Protein AF-A0A1Y0VNC7-F1 (afdb_monomer)

Organism: Pediococcus pentosaceus (NCBI:txid1255)

InterPro domains:
  IPR006660 Arsenate reductase-like [PS51353] (1-38)
  IPR036249 Thioredoxin-like superfamily [SSF52833] (1-37)

Sequence (38 aa):
MTTFYCYSKCSTCKKAEKWLQEHDVSYGKIDLVEQPTD

Solvent-accessible surface area (backbone atoms only — not comparable to full-atom values): 2447 Å² total; per-residue (Å²): 136,50,70,44,78,38,41,97,86,42,71,67,45,57,54,51,53,49,50,34,58,76,67,70,54,81,62,4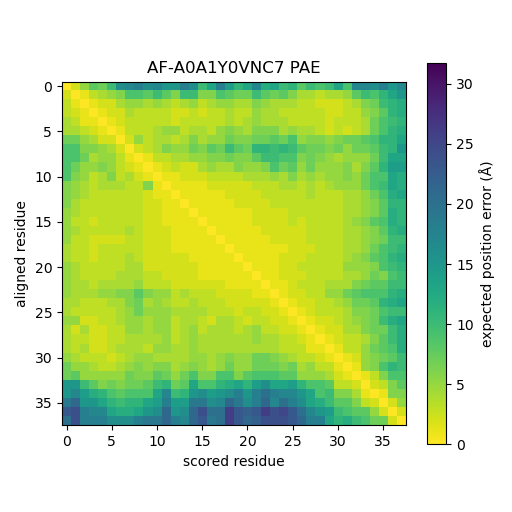7,81,42,52,63,69,85,52,72,77,129

Mean predicted aligned error: 5.65 Å

Structure (mmCIF, N/CA/C/O backbone):
data_AF-A0A1Y0VNC7-F1
#
_entry.id   AF-A0A1Y0VNC7-F1
#
loop_
_atom_site.group_PDB
_atom_site.id
_atom_site.type_symbol
_atom_site.label_atom_id
_atom_site.label_alt_id
_atom_site.label_comp_id
_atom_site.label_asym_id
_atom_site.label_entity_id
_atom_site.label_seq_id
_atom_site.pdbx_PDB_ins_code
_atom_site.Cartn_x
_atom_site.Cartn_y
_atom_site.Cartn_z
_atom_site.occupancy
_atom_site.B_iso_or_equiv
_atom_site.auth_seq_id
_atom_site.auth_comp_id
_atom_site.auth_asym_id
_atom_site.auth_atom_id
_atom_site.pdbx_PDB_model_num
ATOM 1 N N . MET A 1 1 ? -14.979 -8.714 -5.216 1.00 65.94 1 MET A N 1
ATOM 2 C CA . MET A 1 1 ? -13.549 -8.836 -4.863 1.00 65.94 1 MET A CA 1
ATOM 3 C C . MET A 1 1 ? -12.881 -7.531 -5.246 1.00 65.94 1 MET A C 1
ATOM 5 O O . MET A 1 1 ? -13.028 -7.126 -6.391 1.00 65.94 1 MET A O 1
ATOM 9 N N . THR A 1 2 ? -12.251 -6.837 -4.302 1.00 74.56 2 THR A N 1
ATOM 10 C CA . THR A 1 2 ? -11.586 -5.553 -4.568 1.00 74.56 2 THR A CA 1
ATOM 11 C C . THR A 1 2 ? -10.164 -5.823 -5.037 1.00 74.56 2 THR A C 1
ATOM 13 O O . THR A 1 2 ? -9.413 -6.485 -4.326 1.00 74.56 2 THR A O 1
ATOM 16 N N . THR A 1 3 ? -9.793 -5.332 -6.215 1.00 84.12 3 THR A N 1
ATOM 17 C CA . THR A 1 3 ? -8.459 -5.546 -6.788 1.00 84.12 3 THR A CA 1
ATOM 18 C C . THR A 1 3 ? -7.643 -4.265 -6.682 1.00 84.12 3 THR A C 1
ATOM 20 O O . THR A 1 3 ? -8.024 -3.227 -7.219 1.00 84.12 3 THR A O 1
ATOM 23 N N . PHE A 1 4 ? -6.528 -4.334 -5.965 1.00 86.31 4 PHE A N 1
ATOM 24 C CA . PHE A 1 4 ? -5.577 -3.249 -5.801 1.00 86.31 4 PHE A CA 1
ATOM 25 C C . PHE A 1 4 ? -4.503 -3.350 -6.884 1.00 86.31 4 PHE A C 1
ATOM 27 O O . PHE A 1 4 ? -3.548 -4.122 -6.769 1.00 86.31 4 PHE A O 1
ATOM 34 N N . TYR A 1 5 ? -4.688 -2.573 -7.947 1.00 84.75 5 TYR A N 1
ATOM 35 C CA . TYR A 1 5 ? -3.722 -2.456 -9.032 1.00 84.75 5 TYR A CA 1
ATOM 36 C C . TYR A 1 5 ? -2.615 -1.493 -8.640 1.00 84.75 5 TYR A C 1
ATOM 38 O O . TYR A 1 5 ? -2.863 -0.340 -8.284 1.00 84.75 5 TYR A O 1
ATOM 46 N N . CYS A 1 6 ? -1.386 -1.975 -8.697 1.00 85.56 6 CYS A N 1
ATOM 47 C CA . CYS A 1 6 ? -0.245 -1.237 -8.212 1.00 85.56 6 CYS A CA 1
ATOM 48 C C . CYS A 1 6 ? 1.023 -1.631 -8.974 1.00 85.56 6 CYS A C 1
ATOM 50 O O . CYS A 1 6 ? 1.009 -2.575 -9.744 1.00 85.56 6 CYS A O 1
ATOM 52 N N . TYR A 1 7 ? 2.122 -0.904 -8.796 1.00 84.06 7 TYR A N 1
ATOM 53 C CA . TYR A 1 7 ? 3.434 -1.322 -9.268 1.00 84.06 7 TYR A CA 1
ATOM 54 C C . TYR A 1 7 ? 4.510 -0.992 -8.235 1.00 84.06 7 TYR A C 1
ATOM 56 O O . TYR A 1 7 ? 4.489 0.064 -7.594 1.00 84.06 7 TYR A O 1
ATOM 64 N N . SER A 1 8 ? 5.486 -1.884 -8.099 1.00 74.81 8 SER A N 1
ATOM 65 C CA . SER A 1 8 ? 6.519 -1.859 -7.053 1.00 74.81 8 SER A CA 1
ATOM 66 C C . SER A 1 8 ? 7.356 -0.567 -6.959 1.00 74.81 8 SER A C 1
ATOM 68 O O . SER A 1 8 ? 7.905 -0.254 -5.896 1.00 74.81 8 SER A O 1
ATOM 70 N N . LYS A 1 9 ? 7.433 0.230 -8.036 1.00 79.12 9 LYS A N 1
ATOM 71 C CA . LYS A 1 9 ? 8.147 1.525 -8.060 1.00 79.12 9 LYS A CA 1
ATOM 72 C C . LYS A 1 9 ? 7.308 2.723 -7.596 1.00 79.12 9 LYS A C 1
ATOM 74 O O . LYS A 1 9 ? 7.848 3.817 -7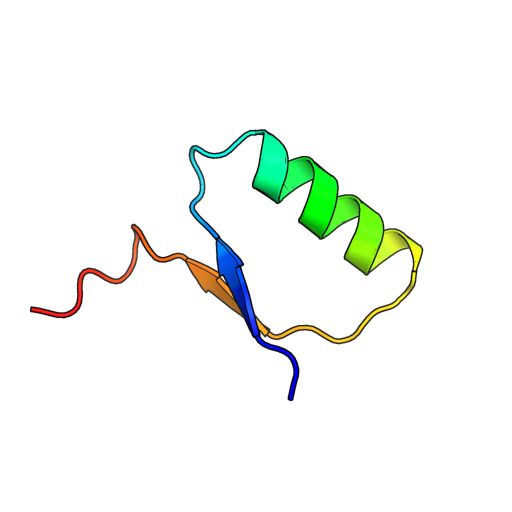.452 1.00 79.12 9 LYS A O 1
ATOM 79 N N . CYS A 1 10 ? 6.012 2.554 -7.345 1.00 83.94 10 CYS A N 1
ATOM 80 C CA . CYS A 1 1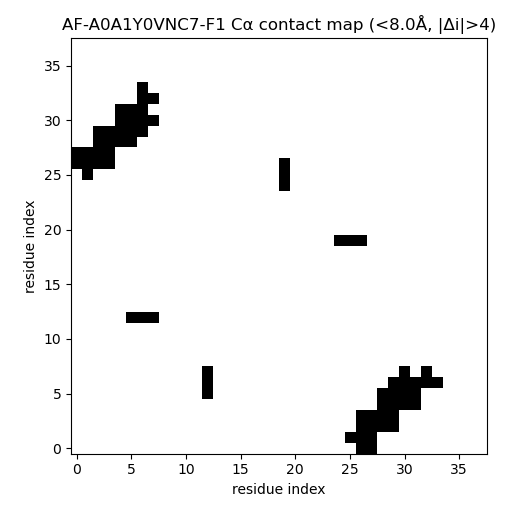0 ? 5.149 3.645 -6.907 1.00 83.94 10 CYS A CA 1
ATOM 81 C C . CYS A 1 10 ? 5.234 3.844 -5.387 1.00 83.94 10 CYS A C 1
ATOM 83 O O . CYS A 1 10 ? 4.885 2.967 -4.597 1.00 83.94 10 CYS A O 1
ATOM 85 N N . SER A 1 11 ? 5.659 5.026 -4.947 1.00 84.38 11 SER A N 1
ATOM 86 C CA . SER A 1 11 ? 5.648 5.390 -3.525 1.00 84.38 11 SER A CA 1
ATOM 87 C C . SER A 1 11 ? 4.224 5.578 -2.982 1.00 84.38 11 SER A C 1
ATOM 89 O O . SER A 1 11 ? 3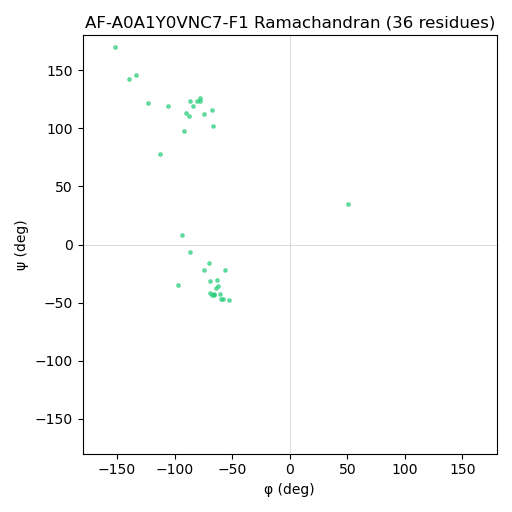.967 5.267 -1.819 1.00 84.38 11 SER A O 1
ATOM 91 N N . THR A 1 12 ? 3.284 6.026 -3.820 1.00 89.00 12 THR A N 1
ATOM 92 C CA . THR A 1 12 ? 1.863 6.203 -3.470 1.00 89.00 12 THR A CA 1
ATOM 93 C C . THR A 1 12 ? 1.187 4.869 -3.180 1.00 89.00 12 THR A C 1
ATOM 95 O O . THR A 1 12 ? 0.498 4.729 -2.173 1.00 89.00 12 THR A O 1
ATOM 98 N N . CYS A 1 13 ? 1.463 3.861 -4.004 1.00 88.62 13 CYS A N 1
ATOM 99 C CA . CYS A 1 13 ? 1.014 2.492 -3.794 1.00 88.62 13 CYS A CA 1
ATOM 100 C C . CYS A 1 13 ? 1.358 1.932 -2.417 1.00 88.62 13 CYS A C 1
ATOM 102 O O . CYS A 1 13 ? 0.503 1.361 -1.758 1.00 88.62 13 CYS A O 1
ATOM 104 N N . LYS A 1 14 ? 2.615 2.093 -1.984 1.00 87.81 14 LYS A N 1
ATOM 105 C CA . LYS A 1 14 ? 3.077 1.570 -0.692 1.00 87.81 14 LYS A CA 1
ATOM 106 C C . LYS A 1 14 ? 2.316 2.203 0.472 1.00 87.81 14 LYS A C 1
ATOM 108 O O . LYS A 1 14 ? 2.017 1.533 1.452 1.00 87.81 14 LYS A O 1
ATOM 113 N N . LYS A 1 15 ? 1.976 3.492 0.353 1.0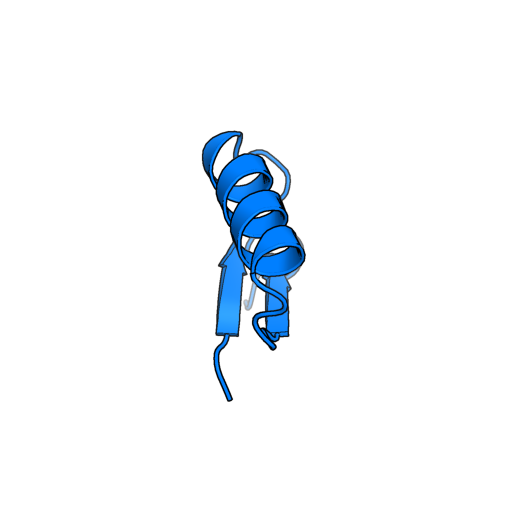0 91.56 15 LYS A N 1
ATOM 114 C CA . LYS A 1 15 ? 1.146 4.190 1.345 1.00 91.56 15 LYS A CA 1
ATOM 115 C C . LYS A 1 15 ? -0.297 3.682 1.328 1.00 91.56 15 LYS A C 1
ATOM 117 O O . LYS A 1 15 ? -0.864 3.475 2.392 1.00 91.56 15 LYS A O 1
ATOM 122 N N . ALA A 1 16 ? -0.864 3.460 0.142 1.00 90.38 16 ALA A N 1
ATOM 123 C CA . ALA A 1 16 ? -2.217 2.930 -0.009 1.00 90.38 16 ALA A CA 1
ATOM 124 C C . ALA A 1 16 ? -2.337 1.484 0.501 1.00 90.38 16 ALA A C 1
ATOM 126 O O . ALA A 1 16 ? -3.275 1.178 1.224 1.00 90.38 16 ALA A O 1
ATOM 127 N N . GLU A 1 17 ? -1.362 0.622 0.199 1.00 89.00 17 GLU A N 1
ATOM 128 C CA . GLU A 1 17 ? -1.286 -0.752 0.711 1.00 89.00 17 GLU A CA 1
ATOM 129 C C . GLU A 1 17 ? -1.259 -0.771 2.241 1.00 89.00 17 GLU A C 1
ATOM 131 O O . GLU A 1 17 ? -2.037 -1.491 2.862 1.00 89.00 17 GLU A O 1
ATOM 136 N N . LYS A 1 18 ? -0.418 0.079 2.846 1.00 91.69 18 LYS A N 1
ATOM 137 C CA . LYS A 1 18 ? -0.346 0.217 4.302 1.00 91.69 18 LYS A CA 1
ATOM 138 C C . LYS A 1 18 ? -1.686 0.660 4.896 1.00 91.69 18 LYS A C 1
ATOM 140 O O . LYS A 1 18 ? -2.147 0.043 5.845 1.00 91.69 18 LYS A O 1
ATOM 145 N N . TRP A 1 19 ? -2.331 1.669 4.309 1.00 92.88 19 TRP A N 1
ATOM 146 C CA . TRP A 1 19 ? -3.648 2.126 4.760 1.00 92.88 19 TRP A CA 1
ATOM 147 C C . TRP A 1 19 ? -4.699 1.011 4.667 1.00 92.88 19 TRP A C 1
ATOM 149 O O . TRP A 1 19 ? -5.464 0.795 5.600 1.00 92.88 19 TRP A O 1
ATOM 159 N N . LEU A 1 20 ? -4.705 0.246 3.572 1.00 91.25 20 LEU A N 1
ATOM 160 C CA . LEU A 1 20 ? -5.624 -0.879 3.403 1.00 91.25 20 LEU A CA 1
ATOM 161 C C . LEU A 1 20 ? -5.372 -1.992 4.435 1.00 91.25 20 LEU A C 1
ATOM 163 O O . LEU A 1 20 ? -6.333 -2.574 4.925 1.00 91.25 20 LEU A O 1
ATOM 167 N N . GLN A 1 21 ? -4.110 -2.264 4.790 1.00 89.56 21 GLN A N 1
ATOM 168 C CA . GLN A 1 21 ? -3.750 -3.204 5.863 1.00 89.56 21 GLN A CA 1
ATOM 169 C C . GLN A 1 21 ? -4.176 -2.693 7.245 1.00 89.56 21 GLN A C 1
ATOM 171 O O . GLN A 1 21 ? -4.720 -3.457 8.031 1.00 89.56 21 GLN A O 1
ATOM 176 N N . GLU A 1 22 ? -3.965 -1.406 7.537 1.00 95.56 22 GLU A N 1
ATOM 177 C CA . GLU A 1 22 ? -4.357 -0.779 8.810 1.00 95.56 22 GLU A CA 1
ATOM 178 C C . GLU A 1 22 ? -5.877 -0.789 9.022 1.00 95.56 22 GLU A C 1
ATOM 180 O O . GLU A 1 22 ? -6.347 -0.866 10.155 1.00 95.56 22 GLU A O 1
ATOM 185 N N . HIS A 1 23 ? -6.643 -0.738 7.935 1.00 94.00 23 HIS A N 1
ATOM 186 C CA . HIS A 1 23 ? -8.102 -0.790 7.949 1.00 94.00 23 HIS A CA 1
ATOM 187 C C . HIS A 1 23 ? -8.674 -2.209 7.756 1.00 94.00 23 HIS A C 1
ATOM 189 O O . HIS A 1 23 ? -9.886 -2.342 7.588 1.00 94.00 23 HIS A O 1
ATOM 195 N N . ASP A 1 24 ? -7.825 -3.246 7.770 1.00 91.50 24 ASP A N 1
ATOM 196 C CA . ASP A 1 24 ? -8.190 -4.660 7.563 1.00 91.50 24 ASP A CA 1
ATOM 197 C C . ASP A 1 24 ? -9.039 -4.884 6.293 1.00 91.50 24 ASP A C 1
ATOM 199 O O . ASP A 1 24 ? -9.955 -5.706 6.220 1.00 91.50 24 ASP A O 1
ATOM 203 N N . VAL A 1 25 ? -8.763 -4.098 5.251 1.00 90.38 25 VAL A N 1
ATOM 204 C CA . VAL A 1 25 ? -9.497 -4.178 3.992 1.00 90.38 25 VAL A CA 1
ATOM 205 C C . VAL A 1 25 ? -8.990 -5.388 3.224 1.00 90.38 25 VAL A C 1
ATOM 207 O O . VAL A 1 25 ? -7.811 -5.493 2.904 1.00 90.38 25 VAL A O 1
ATOM 210 N N . SER A 1 26 ? -9.893 -6.296 2.864 1.00 89.56 26 SER A N 1
ATOM 211 C CA . SER A 1 26 ? -9.560 -7.398 1.962 1.00 89.56 26 SER A CA 1
ATOM 212 C C . SER A 1 26 ? -9.425 -6.890 0.524 1.00 89.56 26 SER A C 1
ATOM 214 O O . SER A 1 26 ? -10.413 -6.496 -0.104 1.00 89.56 26 SER A O 1
ATOM 216 N N . TYR A 1 27 ? -8.206 -6.924 -0.013 1.00 87.94 27 TYR A N 1
ATOM 217 C CA . TYR A 1 27 ? -7.904 -6.589 -1.405 1.00 87.94 27 TYR A CA 1
ATOM 218 C C . TYR A 1 27 ? -6.990 -7.639 -2.047 1.00 87.94 27 TYR A C 1
ATOM 220 O O . TYR A 1 27 ? -6.115 -8.210 -1.403 1.00 87.94 27 TYR A O 1
ATOM 228 N N . GLY A 1 28 ? -7.178 -7.880 -3.343 1.00 86.88 28 GLY A N 1
ATOM 229 C CA . GLY A 1 28 ? -6.254 -8.653 -4.169 1.00 86.88 28 GLY A CA 1
ATOM 230 C C . GLY A 1 28 ? -5.218 -7.727 -4.794 1.00 86.88 28 GLY A C 1
ATOM 231 O O . GLY A 1 28 ? -5.575 -6.887 -5.614 1.00 86.88 28 GLY A O 1
ATOM 232 N N . LYS A 1 29 ? -3.949 -7.848 -4.406 1.00 86.00 29 LYS A N 1
ATOM 233 C CA . LYS A 1 29 ? -2.848 -7.052 -4.969 1.00 86.00 29 LYS A CA 1
ATOM 234 C C . LYS A 1 29 ? -2.436 -7.599 -6.339 1.00 86.00 29 LYS A C 1
ATOM 236 O O . LYS A 1 29 ? -2.099 -8.773 -6.439 1.00 86.00 29 LYS A O 1
ATOM 241 N N . ILE A 1 30 ? -2.420 -6.744 -7.362 1.00 84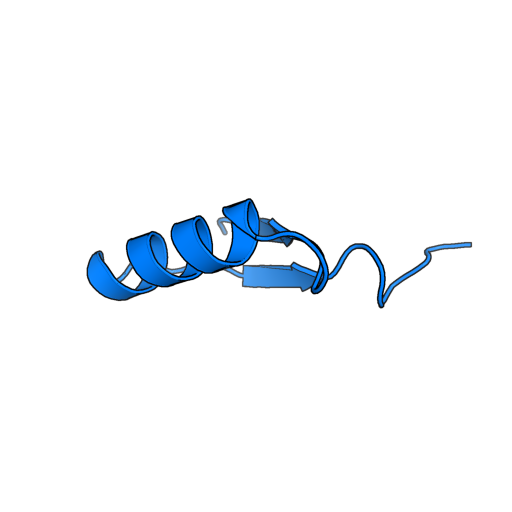.88 30 ILE A N 1
ATOM 242 C CA . ILE A 1 30 ? -1.907 -7.065 -8.704 1.00 84.88 30 ILE A CA 1
ATOM 243 C C . ILE A 1 30 ? -0.804 -6.067 -9.062 1.00 84.88 30 ILE A C 1
ATOM 245 O O . ILE A 1 30 ? -1.052 -4.858 -9.064 1.00 84.88 30 ILE A O 1
ATOM 249 N N . ASP A 1 31 ? 0.404 -6.568 -9.352 1.00 83.62 31 ASP A N 1
ATOM 250 C CA . ASP A 1 31 ? 1.520 -5.746 -9.834 1.00 83.62 31 ASP A CA 1
ATOM 251 C C . ASP A 1 31 ? 1.464 -5.623 -11.368 1.00 83.62 31 ASP A C 1
ATOM 253 O O . ASP A 1 31 ? 1.667 -6.595 -12.093 1.00 83.62 31 ASP A O 1
ATOM 257 N N . LEU A 1 32 ? 1.160 -4.418 -11.852 1.00 77.19 32 LEU A N 1
ATOM 258 C CA . LEU A 1 32 ? 1.015 -4.086 -13.273 1.00 77.19 32 LEU A CA 1
ATOM 259 C C . LEU A 1 32 ? 2.347 -4.104 -14.045 1.00 77.19 32 LEU A C 1
ATOM 261 O O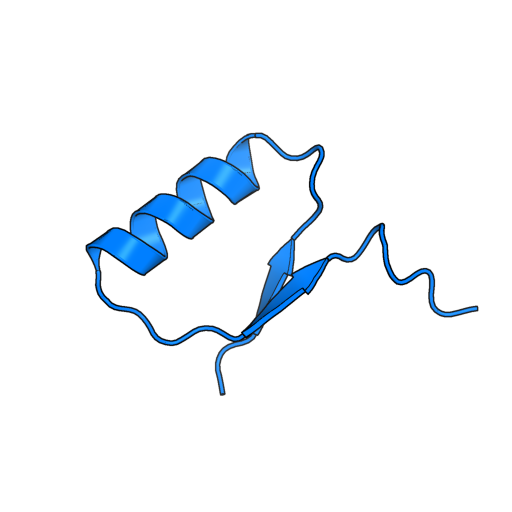 . LEU A 1 32 ? 2.332 -4.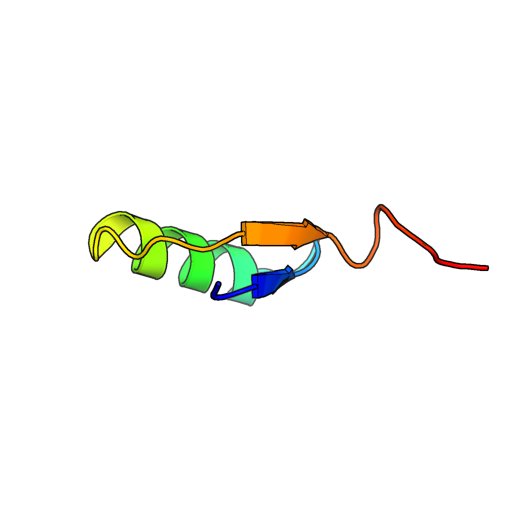065 -15.269 1.00 77.19 32 LEU A O 1
ATOM 265 N N . VAL A 1 33 ? 3.496 -4.090 -13.359 1.00 74.50 33 VAL A N 1
ATOM 266 C CA . VAL A 1 33 ? 4.826 -4.068 -13.992 1.00 74.50 33 VAL A CA 1
ATOM 267 C C . VAL A 1 33 ? 5.426 -5.467 -14.075 1.00 74.50 33 VAL A C 1
ATOM 269 O O . VAL A 1 33 ? 6.107 -5.771 -15.050 1.00 74.50 33 VAL A O 1
ATOM 272 N N . GLU A 1 34 ? 5.178 -6.319 -13.080 1.00 67.44 34 GLU A N 1
ATOM 273 C CA . GLU A 1 34 ? 5.625 -7.720 -13.111 1.00 67.44 34 GLU A CA 1
ATOM 274 C C . GLU A 1 34 ? 4.800 -8.596 -14.063 1.00 67.44 34 GLU A C 1
ATOM 276 O O . GLU A 1 34 ? 5.298 -9.618 -14.531 1.00 67.44 34 GLU A O 1
ATOM 281 N N . GLN A 1 35 ? 3.573 -8.185 -14.393 1.00 63.16 35 GLN A N 1
ATOM 282 C CA . GLN A 1 35 ? 2.749 -8.831 -15.413 1.00 63.16 35 GLN A CA 1
ATOM 283 C C . GLN A 1 35 ? 2.552 -7.907 -16.621 1.00 63.16 35 GLN A C 1
ATOM 285 O O . GLN A 1 35 ? 1.485 -7.306 -16.763 1.00 63.16 35 GLN A O 1
ATOM 290 N N . PRO A 1 36 ? 3.549 -7.781 -17.515 1.00 58.50 36 PRO A N 1
ATOM 291 C CA . PRO A 1 36 ? 3.279 -7.298 -18.856 1.00 58.50 36 PRO A CA 1
ATOM 292 C C . PRO A 1 36 ? 2.416 -8.361 -19.544 1.00 58.50 36 PRO A C 1
ATOM 294 O O . PRO A 1 36 ? 2.901 -9.425 -19.920 1.00 58.50 36 PRO A O 1
ATOM 297 N N . THR A 1 37 ? 1.112 -8.120 -19.641 1.00 56.66 37 THR A N 1
ATOM 298 C CA . THR A 1 37 ? 0.297 -8.828 -20.629 1.00 56.66 37 THR A CA 1
ATOM 299 C C . THR A 1 37 ? 0.758 -8.352 -22.001 1.00 56.66 37 THR A C 1
ATOM 301 O O . THR A 1 37 ? 0.667 -7.152 -22.271 1.00 56.66 37 THR A O 1
ATOM 304 N N . ASP A 1 38 ? 1.308 -9.278 -22.787 1.00 54.88 38 ASP A N 1
ATOM 305 C CA . ASP A 1 38 ? 1.562 -9.126 -24.226 1.00 54.88 38 ASP A CA 1
ATOM 306 C C . ASP A 1 38 ? 0.298 -8.643 -24.964 1.00 54.88 38 ASP A C 1
ATOM 308 O O . ASP A 1 38 ? -0.810 -9.122 -24.607 1.00 54.88 38 ASP A O 1
#

Nearest PDB structures (foldseek):
  3gfk-assembly1_A  TM=8.655E-01  e=5.605E-03  Bacillus subtilis
  3ihq-assembly1_A  TM=8.711E-01  e=1.138E-02  Bacillus subtilis
  1r7h-assembly1_B  TM=9.119E-01  e=9.517E-02  Corynebacterium ammoniagenes
  2fls-assembly1_A  TM=9.202E-01  e=1.177E-01  Homo sapiens
  2ht9-assembly1_B  TM=8.997E-01  e=1.177E-01  Homo sapiens

Foldseek 3Di:
DAEQEDAPPDPVSVVVVVVCVVVVNDYHYDHCVVDPDD

Radius of gyration: 10.55 Å; Cα contacts (8 Å, |Δi|>4): 34; chains: 1; bounding box: 22×15×33 Å

pLDDT: mean 82.42,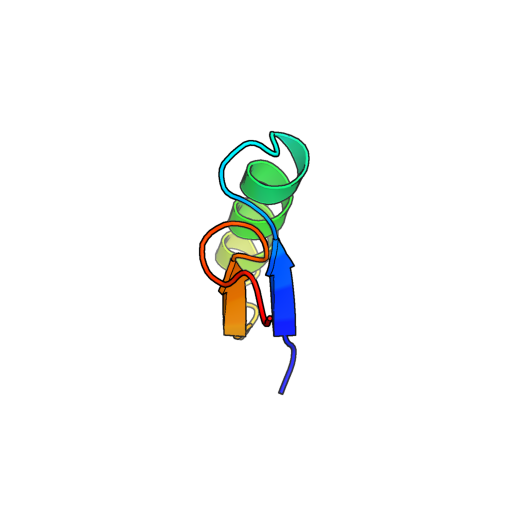 std 10.67, range [54.88, 95.56]

Secondary structure (DSSP, 8-state):
--EEEE-TT-HHHHHHHHHHHHTT---EEEETTT----